Protein AF-A0A1H3UM95-F1 (afdb_monomer_lite)

Radius of gyration: 14.73 Å; chains: 1; bounding box: 36×27×38 Å

Sequence (92 aa):
MRTAFFVDGYNLFYGLLAGTPYKWLDLPQLLAHIAHVENPASELVSKRPAPGSLKACAHWMRRVVTVDELQRHQFPERVPTHKAPAIKPGYW

Secondary structure (DSSP, 8-state):
-EE-----HHHHIIIIITTSSTTSB-HHHHHHHHHHHH-TT-EE-------S-TTTS-S-------HHHHHHTBPPSEE--SSSPEE--TT-

Foldseek 3Di:
DEDDDDDDPVCCCVVPVPPDPLPQFQPVVLVVVVQCVVPVPYDYDDDDDDDDPPVVPDPDDDPDDDPVSSVVGGDPQWADDPDHTDGDDPVD

pLDDT: mean 74.88, std 13.48, range [40.19, 89.94]

Structure (mmCIF, N/CA/C/O backbone):
data_AF-A0A1H3UM95-F1
#
_entry.id   AF-A0A1H3UM95-F1
#
loop_
_atom_site.group_PDB
_atom_site.id
_atom_site.type_symbol
_atom_site.label_atom_id
_atom_site.label_alt_id
_atom_site.label_comp_id
_atom_site.label_asym_id
_atom_site.label_entity_id
_atom_site.label_seq_id
_atom_site.pdbx_PDB_ins_code
_atom_site.Cartn_x
_atom_site.Cartn_y
_atom_site.Cartn_z
_atom_site.occupancy
_atom_site.B_iso_or_equiv
_atom_site.auth_seq_id
_atom_site.auth_comp_id
_atom_site.auth_asym_id
_atom_site.auth_atom_id
_atom_site.pdbx_PDB_model_num
ATOM 1 N N . MET A 1 1 ? 19.548 -6.367 -6.067 1.00 57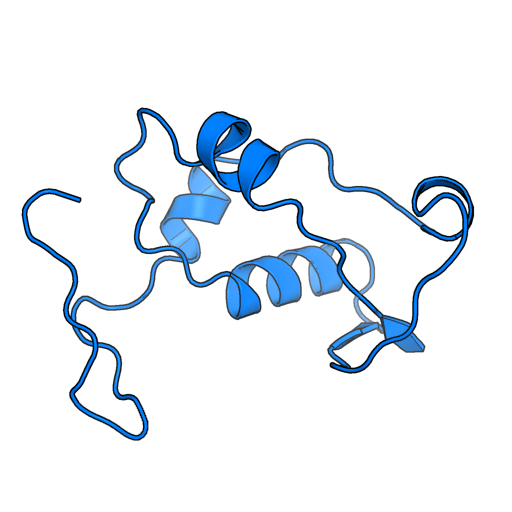.91 1 MET A N 1
ATOM 2 C CA . MET A 1 1 ? 19.450 -5.129 -6.887 1.00 57.91 1 MET A CA 1
ATOM 3 C C . MET A 1 1 ? 18.616 -4.105 -6.128 1.00 57.91 1 MET A C 1
ATOM 5 O O . MET A 1 1 ? 17.688 -4.521 -5.448 1.00 57.91 1 MET A O 1
ATOM 9 N N . ARG A 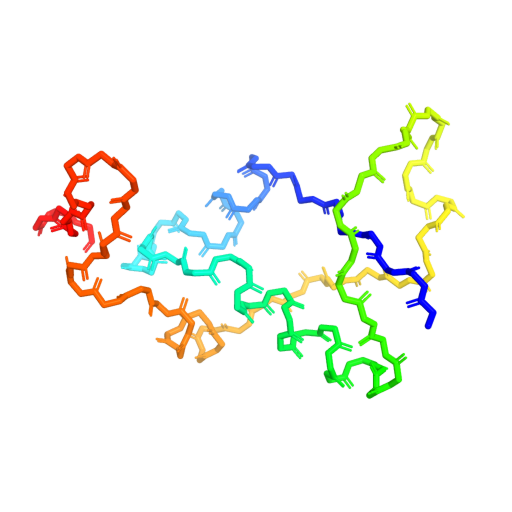1 2 ? 18.937 -2.804 -6.197 1.00 56.34 2 ARG A N 1
ATOM 10 C CA . ARG A 1 2 ? 18.142 -1.761 -5.517 1.00 56.34 2 ARG A CA 1
ATOM 11 C C . ARG A 1 2 ? 16.918 -1.409 -6.365 1.00 56.34 2 ARG A C 1
ATOM 13 O O . ARG A 1 2 ? 17.094 -0.980 -7.502 1.00 56.34 2 ARG A O 1
ATOM 20 N N . THR A 1 3 ? 15.720 -1.545 -5.802 1.00 66.31 3 THR A N 1
ATOM 21 C CA . THR A 1 3 ? 14.459 -1.215 -6.487 1.00 66.31 3 THR A CA 1
ATOM 22 C C . THR A 1 3 ? 13.793 -0.028 -5.804 1.00 66.31 3 THR A C 1
ATOM 24 O O . THR A 1 3 ? 13.609 -0.035 -4.587 1.00 66.31 3 THR A O 1
ATOM 27 N N . ALA A 1 4 ? 13.433 0.992 -6.584 1.00 69.44 4 ALA A N 1
ATOM 28 C CA . ALA A 1 4 ? 12.692 2.157 -6.114 1.00 69.44 4 ALA A CA 1
ATOM 29 C C . ALA A 1 4 ? 11.287 2.158 -6.729 1.00 69.44 4 ALA A C 1
ATOM 31 O O . ALA A 1 4 ? 11.141 1.992 -7.938 1.00 69.44 4 ALA A O 1
ATOM 32 N N . PHE A 1 5 ? 10.267 2.379 -5.899 1.00 73.56 5 PHE A N 1
ATOM 33 C CA . PHE A 1 5 ? 8.878 2.502 -6.339 1.00 73.56 5 PHE A CA 1
ATOM 34 C C . PHE A 1 5 ? 8.484 3.969 -6.401 1.00 73.56 5 PHE A C 1
ATOM 36 O O . PHE A 1 5 ? 8.738 4.731 -5.465 1.00 73.56 5 PHE A O 1
ATOM 43 N N . PHE A 1 6 ? 7.832 4.353 -7.493 1.00 74.88 6 PHE A N 1
ATOM 44 C CA . PHE A 1 6 ? 7.166 5.639 -7.602 1.00 74.88 6 PHE A CA 1
ATOM 45 C C . PHE A 1 6 ? 5.662 5.403 -7.646 1.00 74.88 6 PHE A C 1
ATOM 47 O O . PHE A 1 6 ? 5.160 4.752 -8.560 1.00 74.88 6 PHE A O 1
ATOM 54 N N . VAL A 1 7 ? 4.960 5.924 -6.644 1.00 78.69 7 VAL A N 1
ATOM 55 C CA . VAL A 1 7 ? 3.507 5.818 -6.536 1.00 78.69 7 VAL A CA 1
ATOM 56 C C . VAL A 1 7 ? 2.936 7.224 -6.557 1.00 78.69 7 VAL A C 1
ATOM 58 O O . VAL A 1 7 ? 3.280 8.060 -5.723 1.00 78.69 7 VAL A O 1
ATOM 61 N N . ASP A 1 8 ? 2.071 7.482 -7.528 1.00 80.94 8 ASP A N 1
ATOM 62 C CA . ASP A 1 8 ? 1.283 8.703 -7.581 1.00 80.94 8 ASP A CA 1
ATOM 63 C C . ASP A 1 8 ? 0.033 8.518 -6.714 1.00 80.94 8 ASP A C 1
ATOM 65 O O . ASP A 1 8 ? -0.805 7.664 -7.001 1.00 80.94 8 ASP A O 1
ATOM 69 N N . GLY A 1 9 ? -0.086 9.314 -5.649 1.00 80.81 9 GLY A N 1
ATOM 70 C CA . GLY A 1 9 ? -1.219 9.246 -4.727 1.00 80.81 9 GLY A CA 1
ATOM 71 C C . GLY A 1 9 ? -2.562 9.582 -5.381 1.00 80.81 9 GLY A C 1
ATOM 72 O O . GLY A 1 9 ? -3.576 9.009 -4.986 1.00 80.81 9 GLY A O 1
ATOM 73 N N . TYR A 1 10 ? -2.582 10.447 -6.400 1.00 81.50 10 TYR A N 1
ATOM 74 C CA . TYR A 1 10 ? -3.805 10.786 -7.128 1.00 81.50 10 TYR A CA 1
ATOM 75 C C . TYR A 1 10 ? -4.289 9.586 -7.945 1.00 81.50 10 TYR A C 1
ATOM 77 O O . TYR A 1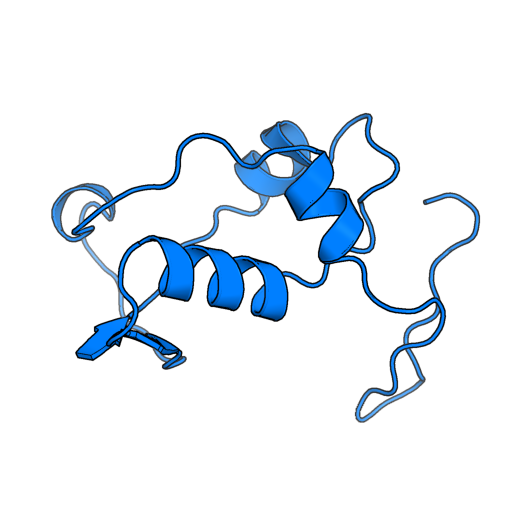 10 ? -5.426 9.146 -7.791 1.00 81.50 10 TYR A O 1
ATOM 85 N N . ASN A 1 11 ? -3.402 9.005 -8.757 1.00 81.56 11 ASN A N 1
ATOM 86 C CA . ASN A 1 11 ? -3.730 7.830 -9.565 1.00 81.56 11 ASN A CA 1
ATOM 87 C C . ASN A 1 11 ? -3.991 6.582 -8.704 1.00 81.56 11 ASN A C 1
ATOM 89 O O . ASN A 1 11 ? -4.876 5.799 -9.035 1.00 81.56 11 ASN A O 1
AT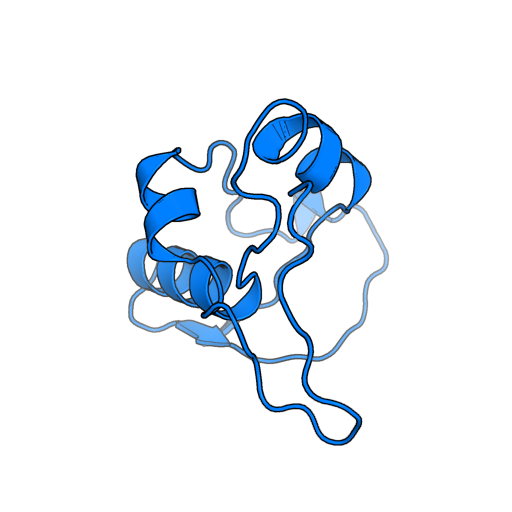OM 93 N N . LEU A 1 12 ? -3.283 6.409 -7.582 1.00 83.56 12 LEU A N 1
ATOM 94 C CA . LEU A 1 12 ? -3.550 5.327 -6.629 1.00 83.56 12 LEU A CA 1
ATOM 95 C C . LEU A 1 12 ? -4.953 5.466 -6.033 1.00 83.56 12 LEU A C 1
ATOM 97 O O . LEU A 1 12 ? -5.729 4.512 -6.042 1.00 83.56 12 LEU A O 1
ATOM 101 N N . PHE A 1 13 ? -5.290 6.651 -5.520 1.00 83.62 13 PHE A N 1
ATOM 102 C CA . PHE A 1 13 ? -6.579 6.843 -4.877 1.00 83.62 13 PHE A CA 1
ATOM 103 C C . PHE A 1 13 ? -7.715 6.755 -5.892 1.00 83.62 13 PHE A C 1
ATOM 105 O O . PHE A 1 13 ? -8.577 5.906 -5.735 1.00 83.62 13 PHE A O 1
ATOM 112 N N . TYR A 1 14 ? -7.708 7.560 -6.954 1.00 83.88 14 TYR A N 1
ATOM 113 C CA . TYR A 1 14 ? -8.820 7.590 -7.911 1.00 83.88 14 TYR A CA 1
ATOM 114 C C . TYR A 1 14 ? -8.869 6.385 -8.854 1.00 83.88 14 TYR A C 1
ATOM 116 O O . TYR A 1 14 ? -9.950 6.026 -9.310 1.00 83.88 14 TYR A O 1
ATOM 124 N N . GLY A 1 15 ? -7.729 5.756 -9.141 1.00 82.19 15 GLY A N 1
ATOM 125 C CA . GLY A 1 15 ? -7.657 4.614 -10.052 1.00 82.19 15 GLY A CA 1
ATOM 126 C C . GLY A 1 15 ? -7.881 3.255 -9.388 1.00 82.19 15 GLY A C 1
ATOM 127 O O . GLY A 1 15 ? -8.353 2.345 -10.062 1.00 82.19 15 GLY A O 1
ATOM 128 N N . LEU A 1 16 ? -7.544 3.098 -8.099 1.00 82.19 16 LEU A N 1
ATOM 129 C CA . LEU A 1 16 ? -7.612 1.800 -7.406 1.00 82.19 16 LEU A CA 1
ATOM 130 C C . LEU A 1 16 ? -8.485 1.809 -6.150 1.00 82.19 16 LEU A C 1
ATOM 132 O O . LEU A 1 16 ? -9.190 0.837 -5.897 1.00 82.19 16 LEU A O 1
ATOM 136 N N . LEU A 1 17 ? -8.434 2.873 -5.344 1.00 84.88 17 LEU A N 1
ATOM 137 C CA . LEU A 1 17 ? -9.101 2.889 -4.036 1.00 84.88 17 L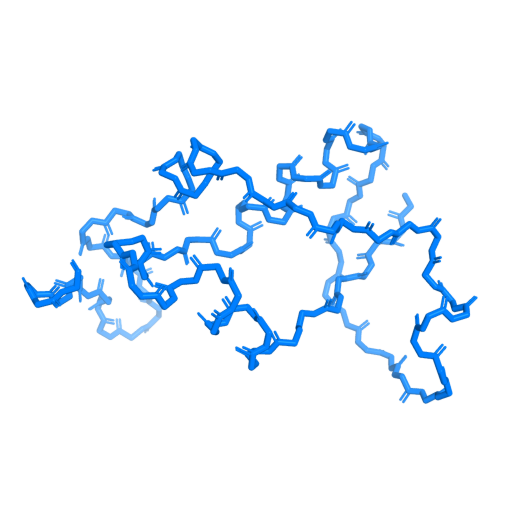EU A CA 1
ATOM 138 C C . LEU A 1 17 ? -10.497 3.521 -4.080 1.00 84.88 17 LEU A C 1
ATOM 140 O O . LEU A 1 17 ? -11.375 3.143 -3.301 1.00 84.88 17 LEU A O 1
ATOM 144 N N . ALA A 1 18 ? -10.720 4.478 -4.975 1.00 83.69 18 ALA A N 1
ATOM 145 C CA . ALA A 1 18 ? -11.961 5.221 -5.088 1.00 83.69 18 ALA A CA 1
ATOM 146 C C . ALA A 1 18 ? -13.101 4.285 -5.495 1.00 83.69 18 ALA A C 1
ATOM 148 O O . ALA A 1 18 ? -13.007 3.539 -6.463 1.00 83.69 18 ALA A O 1
ATOM 149 N N . GLY A 1 19 ? -14.184 4.312 -4.717 1.00 83.50 19 GLY A N 1
ATOM 150 C CA . GLY A 1 19 ? -15.325 3.415 -4.908 1.00 83.50 19 GLY A CA 1
ATOM 151 C C . GLY A 1 19 ? -15.135 2.001 -4.350 1.00 83.50 19 GLY A C 1
ATOM 152 O O . GLY A 1 19 ? -16.068 1.209 -4.430 1.00 83.50 19 GLY A O 1
ATOM 153 N N . THR A 1 20 ? -13.987 1.682 -3.742 1.00 85.06 20 THR A N 1
ATOM 154 C CA . THR A 1 20 ? -13.737 0.367 -3.132 1.00 85.06 20 THR A CA 1
ATOM 155 C C . THR A 1 20 ? -13.647 0.446 -1.600 1.00 85.06 20 THR A C 1
ATOM 157 O O . THR A 1 20 ? -13.291 1.501 -1.061 1.00 85.06 20 THR A O 1
ATOM 160 N N . PRO A 1 21 ? -13.929 -0.655 -0.879 1.00 85.38 21 PRO A N 1
ATOM 161 C CA . PRO A 1 21 ? -13.725 -0.747 0.572 1.00 85.38 21 PRO A CA 1
ATOM 162 C C . PRO A 1 21 ? -12.255 -1.008 0.970 1.00 85.38 21 PRO A C 1
ATOM 164 O O . PRO A 1 21 ? -11.936 -1.158 2.149 1.00 85.38 21 PRO A O 1
ATOM 167 N N . TYR A 1 22 ? -11.329 -1.077 0.006 1.00 86.31 22 TYR A N 1
ATOM 168 C CA . TYR A 1 22 ? -9.933 -1.486 0.223 1.00 86.31 22 TYR A CA 1
ATOM 169 C C . TYR A 1 22 ? -9.000 -0.322 0.582 1.00 86.31 22 TYR A C 1
ATOM 171 O O . TYR A 1 22 ? -7.799 -0.363 0.315 1.00 86.31 22 TYR A O 1
ATOM 179 N N . LYS A 1 23 ? -9.545 0.739 1.188 1.00 85.75 23 LYS A N 1
ATOM 180 C CA . LYS A 1 23 ? -8.809 1.967 1.540 1.00 85.75 23 LYS A CA 1
ATOM 181 C C . LYS A 1 23 ? -7.789 1.753 2.663 1.00 85.75 23 LYS A C 1
ATOM 183 O O . LYS A 1 23 ? -6.889 2.572 2.826 1.00 85.75 23 LYS A O 1
ATOM 188 N N . TRP A 1 24 ? -7.908 0.661 3.420 1.00 89.94 24 TRP A N 1
ATOM 189 C CA . TRP A 1 24 ? -7.002 0.286 4.509 1.00 89.94 24 TRP A CA 1
ATOM 190 C C . TRP A 1 24 ? -5.826 -0.565 4.001 1.00 89.94 24 TRP A C 1
ATOM 192 O O . TRP A 1 24 ? -5.525 -1.637 4.521 1.00 89.94 24 TRP A O 1
ATOM 202 N N . LEU A 1 25 ? -5.184 -0.086 2.935 1.00 87.81 25 LEU A N 1
ATOM 203 C CA . LEU A 1 25 ? -4.173 -0.820 2.181 1.00 87.81 25 LEU A CA 1
ATOM 204 C C . LEU A 1 25 ? -2.783 -0.739 2.831 1.00 87.81 25 LEU A C 1
ATOM 206 O O . LEU A 1 25 ? -2.260 0.354 3.066 1.00 87.81 25 LEU A O 1
ATOM 210 N N . ASP A 1 26 ? -2.146 -1.894 3.010 1.00 88.44 26 ASP A N 1
ATOM 211 C CA . ASP A 1 26 ? -0.718 -2.030 3.298 1.00 88.44 26 ASP A CA 1
ATOM 212 C C . ASP A 1 26 ? 0.089 -1.875 2.004 1.00 88.44 26 ASP A C 1
ATOM 214 O O . ASP A 1 26 ? 0.409 -2.828 1.288 1.00 88.44 26 ASP A O 1
ATOM 218 N N . LEU A 1 27 ? 0.390 -0.617 1.679 1.00 84.69 27 LEU A N 1
ATOM 219 C CA . LEU A 1 27 ? 1.145 -0.273 0.481 1.00 84.69 27 LEU A CA 1
ATOM 220 C C . LEU A 1 27 ? 2.560 -0.894 0.471 1.00 84.69 27 LEU A C 1
ATOM 222 O O . LEU A 1 27 ? 2.931 -1.446 -0.563 1.00 84.69 27 LEU A O 1
ATOM 226 N N . PRO A 1 28 ? 3.361 -0.855 1.556 1.00 84.25 28 PRO A N 1
ATOM 227 C CA . PRO A 1 28 ? 4.645 -1.555 1.600 1.00 84.25 28 PRO A CA 1
ATOM 228 C C . PRO A 1 28 ? 4.546 -3.050 1.283 1.00 84.25 28 PRO A C 1
ATOM 230 O O . PRO A 1 28 ? 5.351 -3.547 0.491 1.00 84.25 28 PRO A O 1
ATOM 233 N N . GLN A 1 29 ? 3.568 -3.759 1.854 1.00 85.06 29 GLN A N 1
ATOM 234 C CA . GLN A 1 29 ? 3.396 -5.192 1.614 1.00 85.06 29 GLN A CA 1
ATOM 235 C C . GLN A 1 29 ? 2.945 -5.479 0.176 1.00 85.06 29 GLN A C 1
ATOM 237 O O . GLN A 1 29 ? 3.494 -6.381 -0.461 1.00 85.06 29 GLN A O 1
ATOM 242 N N . LEU A 1 30 ? 2.016 -4.682 -0.364 1.00 86.88 30 LEU A N 1
ATOM 243 C CA . LEU A 1 30 ? 1.606 -4.777 -1.767 1.00 86.88 30 LEU A CA 1
ATOM 244 C C . LEU A 1 30 ? 2.801 -4.561 -2.706 1.00 86.88 30 LEU A C 1
ATOM 246 O O . LEU A 1 30 ? 3.017 -5.337 -3.634 1.00 86.88 30 LEU A O 1
ATOM 250 N N . LEU A 1 31 ? 3.607 -3.524 -2.462 1.00 85.00 31 LEU A N 1
ATOM 251 C CA . LEU A 1 31 ? 4.787 -3.237 -3.278 1.00 85.00 31 LEU A CA 1
ATOM 252 C C . LEU A 1 31 ? 5.834 -4.349 -3.168 1.00 85.00 31 LEU A C 1
ATOM 254 O O . LEU A 1 31 ? 6.422 -4.707 -4.183 1.00 85.00 31 LEU A O 1
ATOM 258 N N . ALA A 1 32 ? 6.032 -4.927 -1.979 1.00 83.56 32 ALA A N 1
ATOM 259 C CA . ALA A 1 32 ? 6.903 -6.086 -1.783 1.00 83.56 32 ALA A CA 1
ATOM 260 C C . ALA A 1 32 ? 6.433 -7.297 -2.599 1.00 83.56 32 ALA A C 1
ATOM 262 O O . ALA A 1 32 ? 7.243 -7.946 -3.259 1.00 83.56 32 ALA A O 1
ATOM 263 N N . HIS A 1 33 ? 5.127 -7.578 -2.585 1.00 85.31 33 HIS A N 1
ATOM 264 C CA . HIS A 1 33 ? 4.539 -8.673 -3.349 1.00 85.31 33 HIS A CA 1
ATOM 265 C C . HIS A 1 33 ? 4.736 -8.475 -4.853 1.00 85.31 33 HIS A C 1
ATOM 267 O O . HIS A 1 33 ? 5.253 -9.364 -5.525 1.00 85.31 33 HIS A O 1
ATOM 273 N N . ILE A 1 34 ? 4.412 -7.287 -5.371 1.00 84.56 34 ILE A N 1
ATOM 274 C CA . ILE A 1 34 ? 4.599 -6.971 -6.793 1.00 84.56 34 ILE A CA 1
ATOM 275 C C . ILE A 1 34 ? 6.089 -7.054 -7.161 1.00 84.56 34 ILE A C 1
ATOM 277 O O . ILE A 1 34 ? 6.429 -7.643 -8.183 1.00 84.56 34 ILE A O 1
ATOM 281 N N . ALA A 1 35 ? 6.989 -6.525 -6.323 1.00 80.56 35 ALA A N 1
ATOM 282 C CA . ALA A 1 35 ? 8.433 -6.626 -6.540 1.00 80.56 35 ALA A CA 1
ATOM 283 C C . ALA A 1 35 ? 8.889 -8.085 -6.673 1.00 80.56 35 ALA A C 1
ATOM 285 O O . ALA A 1 35 ? 9.648 -8.417 -7.581 1.00 80.56 35 ALA A O 1
ATOM 286 N N . HIS A 1 36 ? 8.397 -8.946 -5.781 1.00 79.56 36 HIS A N 1
ATOM 287 C CA . HIS A 1 36 ? 8.738 -10.361 -5.753 1.00 79.56 36 HIS A CA 1
ATOM 288 C C . HIS A 1 36 ? 8.196 -11.123 -6.970 1.00 79.56 36 HIS A C 1
ATOM 290 O O . HIS A 1 36 ? 8.917 -11.944 -7.531 1.00 79.56 36 HIS A O 1
ATOM 296 N N . VAL A 1 37 ? 6.961 -10.830 -7.399 1.00 80.69 37 VAL A N 1
ATOM 297 C CA . VAL A 1 37 ? 6.339 -11.437 -8.590 1.00 80.69 37 VAL A CA 1
ATOM 298 C C . VAL A 1 37 ? 7.102 -11.080 -9.866 1.00 80.69 37 VAL A C 1
ATOM 300 O O . VAL A 1 37 ? 7.327 -11.946 -10.706 1.00 80.69 37 VAL A O 1
ATOM 303 N N . GLU A 1 38 ? 7.520 -9.822 -10.012 1.00 75.44 38 GLU A N 1
ATOM 304 C CA . GLU A 1 38 ? 8.227 -9.357 -11.213 1.00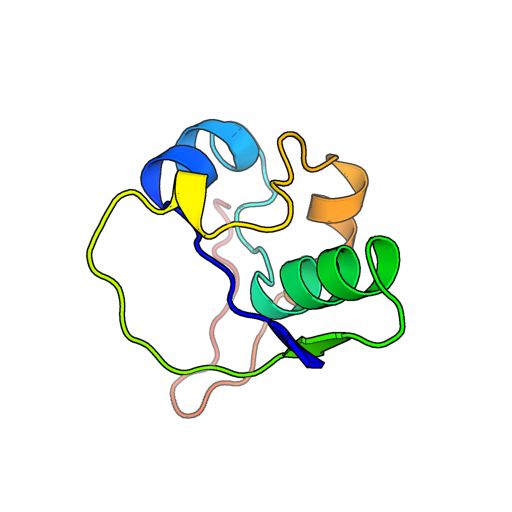 75.44 38 GLU A CA 1
ATOM 305 C C . GLU A 1 38 ? 9.707 -9.770 -11.211 1.00 75.44 38 GLU A C 1
ATOM 307 O O . GLU A 1 38 ? 10.281 -10.062 -12.261 1.00 75.44 38 GLU A O 1
ATOM 312 N N . ASN A 1 39 ? 10.353 -9.791 -10.041 1.00 69.44 39 ASN A N 1
ATOM 313 C CA . ASN A 1 39 ? 11.737 -10.228 -9.908 1.00 69.44 39 ASN A CA 1
ATOM 314 C C . ASN A 1 39 ? 12.030 -10.783 -8.498 1.00 69.44 39 ASN A C 1
ATOM 316 O O . ASN A 1 39 ? 12.203 -9.997 -7.555 1.00 69.44 39 ASN A O 1
ATOM 320 N N . PRO A 1 40 ? 12.214 -12.107 -8.343 1.00 65.12 40 PRO A N 1
ATOM 321 C CA . PRO A 1 40 ? 12.470 -12.721 -7.041 1.00 65.12 40 PRO A CA 1
ATOM 322 C C . PRO A 1 40 ? 13.811 -12.300 -6.410 1.00 65.12 40 PRO A C 1
ATOM 324 O O . PRO A 1 40 ? 14.003 -12.506 -5.216 1.00 65.12 40 PRO A O 1
ATOM 327 N N . ALA A 1 41 ? 14.728 -11.683 -7.170 1.00 58.97 41 ALA A N 1
ATOM 328 C CA . ALA A 1 41 ? 16.022 -11.182 -6.685 1.00 58.97 41 ALA A CA 1
ATOM 329 C C . ALA A 1 41 ? 16.012 -9.688 -6.271 1.00 58.97 41 ALA A C 1
ATOM 331 O O . ALA A 1 41 ? 17.074 -9.077 -6.076 1.00 58.97 41 ALA A O 1
ATOM 332 N N . SER A 1 42 ? 14.834 -9.060 -6.201 1.00 55.88 42 SER A N 1
ATOM 333 C CA . SER A 1 42 ? 14.688 -7.640 -5.869 1.00 55.88 42 SER A CA 1
ATOM 334 C C . SER A 1 42 ? 14.545 -7.400 -4.357 1.00 55.88 42 SER A C 1
ATOM 336 O O . SER A 1 42 ? 13.848 -8.130 -3.661 1.00 55.88 42 SER A O 1
ATOM 338 N N . GLU A 1 43 ? 15.215 -6.363 -3.839 1.00 54.12 43 GLU A N 1
ATOM 339 C CA . GLU A 1 43 ? 15.172 -5.973 -2.421 1.00 54.12 43 GLU A CA 1
ATOM 340 C C . GLU A 1 43 ? 14.673 -4.521 -2.302 1.00 54.12 43 GLU A C 1
ATOM 342 O O . GLU A 1 43 ? 15.081 -3.643 -3.078 1.00 54.12 43 GLU A O 1
ATOM 347 N N . LEU A 1 44 ? 13.753 -4.267 -1.363 1.00 55.25 44 LEU A N 1
ATOM 348 C CA . LEU A 1 44 ? 13.140 -2.953 -1.152 1.00 55.25 44 LEU A CA 1
ATOM 349 C C . LEU A 1 44 ? 14.133 -2.002 -0.476 1.00 55.25 44 LEU A C 1
ATOM 351 O O . LEU A 1 44 ? 14.515 -2.211 0.672 1.00 55.25 44 LEU A O 1
ATOM 355 N N . VAL A 1 45 ? 14.511 -0.915 -1.151 1.00 50.00 45 VAL A N 1
ATOM 356 C CA . VAL A 1 45 ? 15.382 0.114 -0.563 1.00 50.00 45 VAL A CA 1
ATOM 357 C C . VAL A 1 45 ? 14.716 1.480 -0.670 1.00 50.00 45 VAL A C 1
ATOM 359 O O . VAL A 1 45 ? 14.508 2.013 -1.757 1.00 50.00 45 VAL A O 1
ATOM 362 N N . SER A 1 46 ? 14.413 2.091 0.476 1.00 42.22 46 SER A N 1
ATOM 363 C CA . SER A 1 46 ? 13.897 3.457 0.544 1.00 42.22 46 SER A CA 1
ATOM 364 C C . SER A 1 46 ? 15.046 4.474 0.559 1.00 42.22 46 SER A C 1
ATOM 366 O O . SER A 1 46 ? 15.679 4.639 1.603 1.00 42.22 46 SER A O 1
ATOM 368 N N . LYS A 1 47 ? 15.308 5.180 -0.554 1.00 40.19 47 LYS A N 1
ATOM 369 C CA . LYS A 1 47 ? 15.785 6.588 -0.575 1.00 40.19 47 LYS A CA 1
ATOM 370 C C . LYS A 1 47 ? 15.974 7.135 -2.006 1.00 40.19 47 LYS A C 1
ATOM 372 O O . LYS A 1 47 ? 16.431 6.439 -2.901 1.00 40.19 47 LYS A O 1
ATOM 377 N N . ARG A 1 48 ? 15.589 8.410 -2.156 1.00 46.91 48 ARG A N 1
ATOM 378 C CA . ARG A 1 48 ? 15.586 9.323 -3.330 1.00 46.91 48 ARG A CA 1
ATOM 379 C C . ARG A 1 48 ? 17.001 9.602 -3.911 1.00 46.91 48 ARG A C 1
ATOM 381 O O . ARG A 1 48 ? 17.952 9.376 -3.165 1.00 46.91 48 ARG A O 1
ATOM 388 N N . PRO A 1 49 ? 17.169 10.110 -5.165 1.00 46.03 49 PRO A N 1
ATOM 389 C CA . PRO A 1 49 ? 16.458 11.266 -5.750 1.00 46.03 49 PRO A CA 1
ATOM 390 C C . PRO A 1 49 ? 15.862 11.067 -7.158 1.00 46.03 49 PRO A C 1
ATOM 392 O O . PRO A 1 49 ? 16.253 10.179 -7.901 1.00 46.03 49 PRO A O 1
ATOM 395 N N . ALA A 1 50 ? 14.918 11.943 -7.520 1.00 55.03 50 ALA A N 1
ATOM 396 C CA . ALA A 1 50 ? 14.439 12.136 -8.889 1.00 55.03 50 ALA A CA 1
ATOM 397 C C . ALA A 1 50 ? 14.814 13.559 -9.333 1.00 55.03 50 ALA A C 1
ATOM 399 O O . ALA A 1 50 ? 14.608 14.499 -8.560 1.00 55.03 50 ALA A O 1
ATOM 400 N N . PRO A 1 51 ? 15.383 13.720 -10.537 1.00 50.47 51 PRO A N 1
ATOM 401 C CA . PRO A 1 51 ? 14.705 14.547 -11.538 1.00 50.47 51 PRO A CA 1
ATOM 402 C C . PRO A 1 51 ? 14.846 14.002 -12.977 1.00 50.47 51 PRO A C 1
ATOM 404 O O . PRO A 1 51 ? 15.857 13.408 -13.334 1.00 50.47 51 PRO A O 1
ATOM 407 N N . GLY A 1 52 ? 13.831 14.257 -13.813 1.00 46.38 52 GLY A N 1
ATOM 408 C CA . GLY A 1 52 ? 13.803 13.920 -15.246 1.00 46.38 52 GLY A CA 1
ATOM 409 C C . GLY A 1 52 ? 12.980 12.666 -15.566 1.00 46.38 52 GLY A C 1
ATOM 410 O O . GLY A 1 52 ? 13.307 11.582 -15.106 1.00 46.38 52 GLY A O 1
ATOM 411 N N . SER A 1 53 ? 11.880 12.854 -16.312 1.00 57.16 53 SER A N 1
ATOM 412 C CA . SER A 1 53 ? 10.882 11.868 -16.785 1.00 57.16 53 SER A CA 1
ATOM 413 C C . SER A 1 53 ? 10.978 10.455 -16.176 1.00 57.16 53 SER A C 1
ATOM 415 O O . SER A 1 53 ? 11.628 9.567 -16.722 1.00 57.16 53 SER A O 1
ATOM 417 N N . LEU A 1 54 ? 10.258 10.228 -15.070 1.00 56.69 54 LEU A N 1
ATOM 418 C CA . LEU A 1 54 ? 10.173 8.953 -14.329 1.00 56.69 54 LEU A CA 1
ATOM 419 C C . LEU A 1 54 ? 9.871 7.723 -15.205 1.00 56.69 54 LEU A C 1
ATOM 421 O O . LEU A 1 54 ? 10.245 6.612 -14.846 1.00 56.69 54 LEU A O 1
ATOM 425 N N . LYS A 1 55 ? 9.225 7.913 -16.364 1.00 53.81 55 LYS A N 1
ATOM 426 C CA . LYS A 1 55 ? 8.974 6.848 -17.347 1.00 53.81 55 LYS A CA 1
ATOM 427 C C . LYS A 1 55 ? 10.247 6.321 -18.012 1.00 53.81 55 LYS A C 1
ATOM 429 O O . LYS A 1 55 ? 10.287 5.148 -18.350 1.00 53.81 55 LYS A O 1
ATOM 434 N N . ALA A 1 56 ? 11.256 7.166 -18.222 1.00 52.50 56 ALA A N 1
ATOM 435 C CA . ALA A 1 56 ? 12.461 6.799 -18.967 1.00 52.50 56 ALA A CA 1
ATOM 436 C C . ALA A 1 56 ? 13.444 5.956 -18.138 1.00 52.50 56 ALA A C 1
ATOM 438 O O . ALA A 1 56 ? 14.194 5.165 -18.696 1.00 52.50 56 ALA A O 1
ATOM 439 N N . CYS A 1 57 ? 13.419 6.104 -16.810 1.00 52.84 57 CYS A N 1
ATOM 440 C CA . CYS A 1 57 ? 14.294 5.371 -15.889 1.00 52.84 57 CYS A CA 1
ATOM 441 C C . CYS A 1 57 ? 13.616 4.141 -15.254 1.00 52.84 57 CYS A C 1
ATOM 443 O O . CYS A 1 57 ? 14.253 3.402 -14.499 1.00 52.84 57 CYS A O 1
ATOM 445 N N . ALA A 1 58 ? 12.320 3.930 -15.511 1.00 58.41 58 ALA A N 1
ATOM 446 C CA . ALA A 1 58 ? 11.575 2.799 -14.977 1.00 58.41 58 ALA A CA 1
ATOM 447 C C . ALA A 1 58 ? 11.828 1.554 -15.836 1.00 58.41 58 ALA A C 1
ATOM 449 O O . ALA A 1 58 ? 11.467 1.514 -17.008 1.00 58.41 58 ALA A O 1
ATOM 450 N N . HIS A 1 59 ? 12.424 0.522 -15.235 1.00 63.78 59 HIS A N 1
ATOM 451 C CA . HIS A 1 59 ? 12.670 -0.756 -15.911 1.00 63.78 59 HIS A CA 1
ATOM 452 C C . HIS A 1 59 ? 11.359 -1.486 -16.255 1.00 63.78 59 HIS A C 1
ATOM 454 O O . HIS A 1 59 ? 11.294 -2.206 -17.244 1.00 63.78 59 HIS A O 1
ATOM 460 N N . TRP A 1 60 ? 10.311 -1.283 -15.453 1.00 66.00 60 TRP A N 1
ATOM 461 C CA . TRP A 1 60 ? 8.961 -1.798 -15.675 1.00 66.00 60 TRP A CA 1
ATOM 462 C C . TRP A 1 60 ? 7.938 -0.911 -14.949 1.00 66.00 60 TRP A C 1
ATOM 464 O O . TRP A 1 60 ? 8.282 -0.159 -14.035 1.00 66.00 60 TRP A O 1
ATOM 474 N N . MET A 1 61 ? 6.673 -0.970 -15.372 1.00 62.94 61 MET A N 1
ATOM 475 C CA . MET A 1 61 ? 5.563 -0.241 -14.749 1.00 62.94 61 MET A CA 1
ATOM 476 C C . MET A 1 61 ? 4.360 -1.169 -14.597 1.00 62.94 61 MET A C 1
ATOM 478 O O . MET A 1 61 ? 3.820 -1.646 -15.599 1.00 62.94 61 MET A O 1
ATOM 482 N N . ARG A 1 62 ? 3.882 -1.373 -13.365 1.00 70.19 62 ARG A N 1
ATOM 483 C CA . ARG A 1 62 ? 2.612 -2.074 -13.136 1.00 70.19 62 ARG A CA 1
ATOM 484 C C . ARG A 1 62 ? 1.448 -1.159 -13.508 1.00 70.19 62 ARG A C 1
ATOM 486 O O . ARG A 1 62 ? 1.313 -0.077 -12.946 1.00 70.19 62 ARG A O 1
ATOM 493 N N . ARG A 1 63 ? 0.612 -1.591 -14.457 1.00 66.06 63 ARG A N 1
ATOM 494 C CA . ARG A 1 63 ? -0.558 -0.821 -14.929 1.00 66.06 63 ARG A CA 1
ATOM 495 C C . ARG A 1 63 ? -1.861 -1.185 -14.222 1.00 66.06 63 ARG A C 1
ATOM 497 O O . ARG A 1 63 ? -2.769 -0.367 -14.192 1.00 66.06 63 ARG A O 1
ATOM 504 N N . VAL A 1 64 ? -1.958 -2.403 -13.689 1.00 70.62 64 VAL A N 1
ATOM 505 C CA . VAL A 1 64 ? -3.185 -2.940 -13.092 1.00 70.62 64 VAL A CA 1
ATOM 506 C C . VAL A 1 64 ? -2.832 -3.667 -11.801 1.00 70.62 64 VAL A C 1
ATOM 508 O O . VAL A 1 64 ? -1.959 -4.534 -11.805 1.00 70.62 64 VAL A O 1
ATOM 511 N N . VAL A 1 65 ? -3.510 -3.313 -10.712 1.00 78.62 65 VAL A N 1
ATOM 512 C CA . VAL A 1 65 ? -3.521 -4.076 -9.458 1.00 78.62 65 VAL A CA 1
ATOM 513 C C . VAL A 1 65 ? -4.903 -4.708 -9.345 1.00 78.62 65 VAL A C 1
ATOM 515 O O . VAL A 1 65 ? -5.911 -4.039 -9.578 1.00 78.62 65 VAL A O 1
ATOM 518 N N . THR A 1 66 ? -4.952 -6.005 -9.070 1.00 83.44 66 THR A N 1
ATOM 519 C CA . THR A 1 66 ? -6.208 -6.753 -8.978 1.00 83.44 66 THR A CA 1
ATOM 520 C C . THR A 1 66 ? -6.879 -6.547 -7.623 1.00 83.44 66 THR A C 1
ATOM 522 O O . THR A 1 66 ? -6.236 -6.237 -6.622 1.00 83.44 66 THR A O 1
ATOM 525 N N . VAL A 1 67 ? -8.196 -6.748 -7.577 1.00 82.56 67 VAL A N 1
ATOM 526 C CA . VAL A 1 67 ? -8.974 -6.641 -6.333 1.00 82.56 67 VAL A CA 1
ATOM 527 C C . VAL A 1 67 ? -8.536 -7.680 -5.295 1.00 82.56 67 VAL A C 1
ATOM 529 O O . VAL A 1 67 ? -8.495 -7.379 -4.107 1.00 82.56 67 VAL A O 1
ATOM 532 N N . ASP A 1 68 ? -8.156 -8.880 -5.736 1.00 85.25 68 ASP A N 1
ATOM 533 C CA . ASP A 1 68 ? -7.638 -9.935 -4.861 1.00 85.25 68 ASP A CA 1
ATOM 534 C C . ASP A 1 68 ? -6.301 -9.530 -4.209 1.00 85.25 68 ASP A C 1
ATOM 536 O O . ASP A 1 68 ? -6.143 -9.687 -2.998 1.00 85.25 68 ASP A O 1
ATOM 540 N N . GLU A 1 69 ? -5.389 -8.900 -4.961 1.00 85.38 69 GLU A N 1
ATOM 541 C CA . GLU A 1 69 ? -4.163 -8.312 -4.400 1.00 85.38 69 GLU A CA 1
ATOM 542 C C . GLU A 1 69 ? -4.493 -7.213 -3.376 1.00 85.38 69 GLU A C 1
ATOM 544 O O . GLU A 1 69 ? -3.950 -7.214 -2.272 1.00 85.38 69 GLU A O 1
ATOM 549 N N . LEU A 1 70 ? -5.430 -6.307 -3.683 1.00 85.94 70 LEU A N 1
ATOM 550 C CA . LEU A 1 70 ? -5.852 -5.266 -2.735 1.00 85.94 70 LEU A CA 1
ATOM 551 C C . LEU A 1 70 ? -6.436 -5.862 -1.448 1.00 85.94 70 LEU A C 1
ATOM 553 O O . LEU A 1 70 ? -6.145 -5.362 -0.361 1.00 85.94 70 LEU A O 1
ATOM 557 N N . GLN A 1 71 ? -7.231 -6.926 -1.557 1.00 86.06 71 GLN A N 1
ATOM 558 C CA . GLN A 1 71 ? -7.868 -7.589 -0.422 1.00 86.06 71 GLN A CA 1
ATOM 559 C C . GLN A 1 71 ? -6.860 -8.322 0.472 1.00 86.06 71 GLN A C 1
ATOM 561 O O . GLN A 1 71 ? -6.985 -8.274 1.696 1.00 86.06 71 GLN A O 1
ATOM 566 N N . ARG A 1 72 ? -5.863 -8.990 -0.117 1.00 86.94 72 ARG A N 1
ATOM 567 C CA . ARG A 1 72 ? -4.822 -9.725 0.627 1.00 86.94 72 ARG A CA 1
ATOM 568 C C . ARG A 1 72 ? -3.845 -8.805 1.347 1.00 86.94 72 ARG A C 1
ATOM 570 O O . ARG A 1 72 ? -3.288 -9.200 2.365 1.00 86.94 72 ARG A O 1
ATOM 577 N N . HIS A 1 73 ? -3.662 -7.597 0.825 1.00 89.62 73 HIS A N 1
ATOM 578 C CA . HIS A 1 73 ? -2.732 -6.603 1.347 1.00 89.62 73 HIS A CA 1
ATOM 579 C C . HIS A 1 73 ? -3.438 -5.498 2.139 1.00 89.62 73 HIS A C 1
ATOM 581 O O . HIS A 1 73 ? -3.056 -4.334 2.061 1.00 89.62 73 HIS A O 1
ATOM 587 N N . GLN A 1 74 ? -4.490 -5.831 2.889 1.00 88.44 74 GLN A N 1
ATOM 588 C CA . GLN A 1 74 ? -5.085 -4.901 3.850 1.00 88.44 74 GLN A CA 1
ATOM 589 C C . GLN A 1 74 ? -4.353 -4.980 5.190 1.00 88.44 74 GLN A C 1
ATOM 591 O O . GLN A 1 74 ? -3.974 -6.057 5.654 1.00 88.44 74 GLN A O 1
ATOM 596 N N . PHE A 1 75 ? -4.205 -3.835 5.846 1.00 86.69 75 PHE A N 1
ATOM 597 C CA . PHE A 1 75 ? -3.747 -3.808 7.225 1.00 86.69 75 PHE A CA 1
ATOM 598 C C . PHE A 1 75 ? -4.764 -4.508 8.152 1.00 86.69 75 PHE A C 1
ATOM 600 O O . PHE A 1 75 ? -5.969 -4.499 7.885 1.00 86.69 75 PHE A O 1
ATOM 607 N N . PRO A 1 76 ? -4.320 -5.074 9.287 1.00 85.38 76 PRO A N 1
ATOM 608 C CA . PRO A 1 76 ? -5.237 -5.498 10.340 1.00 85.38 76 PRO A CA 1
ATOM 609 C C . PRO A 1 76 ? -6.014 -4.295 10.899 1.00 85.38 76 PRO A C 1
ATOM 611 O O . PRO A 1 76 ? -5.569 -3.150 10.788 1.00 85.38 76 PRO A O 1
ATOM 614 N N . GLU A 1 77 ? -7.155 -4.542 11.551 1.00 84.75 77 GLU A N 1
ATOM 615 C CA . GLU A 1 77 ? -8.014 -3.481 12.115 1.00 84.75 77 GLU A CA 1
ATOM 616 C C . GLU A 1 77 ? -7.267 -2.513 13.037 1.00 84.75 77 GLU A C 1
ATOM 618 O O . GLU A 1 77 ? -7.621 -1.339 13.132 1.00 84.75 77 GLU A O 1
ATOM 623 N N . ARG A 1 78 ? -6.217 -3.004 13.700 1.00 85.94 78 ARG A N 1
ATOM 624 C CA . ARG A 1 78 ? -5.348 -2.225 14.572 1.00 85.94 78 ARG A CA 1
ATOM 625 C C . ARG A 1 78 ? -3.894 -2.428 14.170 1.00 85.94 78 ARG A C 1
ATOM 627 O O . ARG A 1 78 ? -3.348 -3.517 14.337 1.00 85.94 78 ARG A O 1
ATOM 634 N N . VAL A 1 79 ? -3.252 -1.355 13.721 1.00 85.19 79 VAL A N 1
ATOM 635 C CA . VAL A 1 79 ? -1.828 -1.343 13.375 1.00 85.19 79 VAL A CA 1
ATOM 636 C C . VAL A 1 79 ? -1.047 -0.655 14.498 1.00 85.19 79 VAL A C 1
ATOM 638 O O . VAL A 1 79 ? -1.307 0.520 14.789 1.00 85.19 79 VAL A O 1
ATOM 641 N N . PRO A 1 80 ? -0.100 -1.345 15.160 1.00 83.12 80 PRO A N 1
ATOM 642 C CA . PRO A 1 80 ? 0.779 -0.705 16.127 1.00 83.12 80 PRO A CA 1
ATOM 643 C C . PRO A 1 80 ? 1.709 0.260 15.387 1.00 83.12 80 PRO A C 1
ATOM 645 O O . PRO A 1 80 ? 2.417 -0.126 14.462 1.00 83.12 80 PRO A O 1
ATOM 648 N N . THR A 1 81 ? 1.709 1.529 15.785 1.00 84.75 81 THR A N 1
ATOM 649 C CA . THR A 1 81 ? 2.660 2.524 15.275 1.00 84.75 81 THR A CA 1
ATOM 650 C C . THR A 1 81 ? 3.532 3.022 16.427 1.00 84.75 81 THR A C 1
ATOM 652 O O . THR A 1 81 ? 3.254 2.734 17.587 1.00 84.75 81 THR A O 1
ATOM 655 N N . HIS A 1 82 ? 4.579 3.799 16.135 1.00 76.50 82 HIS A N 1
ATOM 656 C CA . HIS A 1 82 ? 5.371 4.471 17.178 1.00 76.50 82 HIS A CA 1
ATOM 657 C C . HIS A 1 82 ? 4.563 5.501 17.999 1.00 76.50 82 HIS A C 1
ATOM 659 O O . HIS A 1 82 ? 5.055 5.999 19.008 1.00 76.50 82 HIS A O 1
ATOM 665 N N . LYS A 1 83 ? 3.346 5.851 17.561 1.00 80.81 83 LYS A N 1
ATOM 666 C CA . LYS A 1 83 ? 2.400 6.740 18.251 1.00 80.81 83 LYS A CA 1
ATOM 667 C C . LYS A 1 83 ? 1.142 5.945 18.635 1.00 80.81 83 LYS A C 1
ATOM 669 O O . LYS A 1 83 ? 1.202 4.738 18.846 1.00 80.81 83 LYS A O 1
ATOM 674 N N . ALA A 1 84 ? -0.010 6.612 18.732 1.00 79.75 84 ALA A N 1
ATOM 675 C CA . ALA A 1 84 ? -1.285 5.928 18.894 1.00 79.75 84 ALA A CA 1
ATOM 676 C C . ALA A 1 84 ? -1.480 4.883 17.775 1.00 79.75 84 ALA A C 1
ATOM 678 O O . ALA A 1 84 ? -1.135 5.152 16.617 1.00 79.75 84 ALA A O 1
ATOM 679 N N . PRO A 1 85 ? -1.996 3.686 18.104 1.00 84.88 85 PRO A N 1
ATOM 680 C CA . PRO A 1 85 ? -2.261 2.667 17.103 1.00 84.88 85 PRO A CA 1
ATOM 681 C C . PRO A 1 85 ? -3.249 3.211 16.073 1.00 84.88 85 PRO A C 1
ATOM 683 O O . PRO A 1 85 ? -4.241 3.850 16.429 1.00 84.88 85 PRO A O 1
ATOM 686 N N . ALA A 1 86 ? -2.968 2.958 14.800 1.00 85.94 86 ALA A N 1
ATOM 687 C CA . ALA A 1 86 ? -3.876 3.329 13.733 1.00 85.94 86 ALA A CA 1
ATOM 688 C C . ALA A 1 86 ? -5.004 2.291 13.703 1.00 85.94 86 ALA A C 1
ATOM 690 O O . ALA A 1 86 ? -4.741 1.094 13.571 1.00 85.94 86 ALA A O 1
ATOM 691 N N . ILE A 1 87 ? -6.240 2.746 13.896 1.00 86.31 87 ILE A N 1
ATOM 692 C CA . ILE A 1 87 ? -7.434 1.897 13.899 1.00 86.31 87 ILE A CA 1
ATOM 693 C C . ILE A 1 87 ? -8.203 2.169 12.614 1.00 86.31 87 ILE A C 1
ATOM 695 O O . ILE A 1 87 ? -8.399 3.337 12.258 1.00 86.31 87 ILE A O 1
ATOM 699 N N . LYS A 1 88 ? -8.637 1.106 11.930 1.00 85.50 88 LYS A N 1
ATOM 700 C CA . LYS A 1 88 ? -9.442 1.231 10.716 1.00 85.50 88 LYS A CA 1
ATOM 701 C C . LYS A 1 88 ? -10.738 2.000 11.036 1.00 85.50 88 LYS A C 1
ATOM 703 O O . LYS A 1 88 ? -11.491 1.578 11.916 1.00 85.50 88 LYS A O 1
ATOM 708 N N . PRO A 1 89 ? -11.038 3.108 10.339 1.00 85.75 89 PRO A N 1
ATOM 709 C CA . PRO A 1 89 ? -12.307 3.804 10.512 1.00 85.75 89 PRO A CA 1
ATOM 710 C C . PRO A 1 89 ? -13.482 2.940 10.041 1.00 85.75 89 PRO A C 1
ATOM 712 O O . PRO A 1 89 ? -13.415 2.326 8.981 1.00 85.75 89 PRO A O 1
ATOM 715 N N . GLY A 1 90 ? -14.593 2.939 10.783 1.00 81.19 90 GLY A N 1
ATOM 716 C CA . GLY A 1 90 ? -15.767 2.116 10.449 1.00 81.19 90 GLY A CA 1
ATOM 717 C C . GLY A 1 90 ? -16.495 2.508 9.153 1.00 81.19 90 GLY A C 1
ATOM 718 O O . GLY A 1 90 ? -17.324 1.750 8.669 1.00 81.19 90 GLY A O 1
ATOM 719 N N . TYR A 1 91 ? -16.190 3.678 8.583 1.00 79.62 91 TYR A N 1
ATOM 720 C CA . TYR A 1 91 ? -16.770 4.168 7.326 1.00 79.62 91 TYR A CA 1
ATOM 721 C C . TYR A 1 91 ? -15.881 3.889 6.095 1.00 79.62 91 TYR A C 1
ATOM 723 O O . TYR A 1 91 ? -16.123 4.455 5.023 1.00 79.62 91 TYR A O 1
ATOM 731 N N . TRP A 1 92 ? -14.820 3.082 6.255 1.00 74.00 92 TRP A N 1
ATOM 732 C CA . TRP A 1 92 ? -13.861 2.720 5.201 1.00 74.00 92 TRP A CA 1
ATOM 733 C C . TRP A 1 92 ? -14.052 1.311 4.652 1.00 74.00 92 TRP A C 1
ATOM 735 O O . TRP A 1 92 ? -14.129 0.339 5.441 1.00 74.00 92 TRP A O 1
#